Protein AF-A0A0H5CN82-F1 (afdb_monomer)

Foldseek 3Di:
DDDPDDDPPVCPPPDDDDDDDPDDDPDDFDKDFPLQWDADPVRWIWGWWQDPVRDTDIWTWDWDDDDPRMIGTDTPVPPDDPPTDTDRDD

Secondary structure (DSSP, 8-state):
---SSPPPGGGTTS-----------SS---EEEGGG-EE-TTS-EEEEEE-TT--EEEEEEEEEEEETTEEEEEETTS---TT-EE----

Solvent-accessible surface area (backbone atoms only — not comparable to full-atom values): 6039 Å² total; per-residue (Å²): 140,77,82,92,65,82,78,65,75,86,55,62,99,56,96,75,88,85,84,80,84,89,75,80,73,98,58,94,74,53,68,44,53,50,70,30,56,44,73,46,97,88,70,48,38,30,35,39,38,42,47,99,86,70,48,76,42,81,42,52,34,47,78,62,64,71,57,98,66,28,28,28,49,43,56,75,79,73,82,73,61,94,88,66,44,65,50,65,78,133

Structure (mmCIF, N/CA/C/O backbone):
data_AF-A0A0H5CN82-F1
#
_entry.id   AF-A0A0H5CN82-F1
#
loop_
_a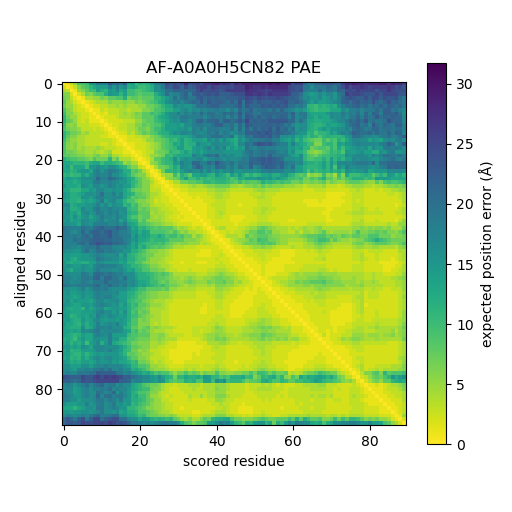tom_site.group_PDB
_atom_site.id
_atom_site.type_symbol
_atom_site.label_atom_id
_atom_site.label_alt_id
_atom_site.label_comp_id
_atom_site.label_asym_id
_atom_site.label_entity_id
_atom_site.label_seq_id
_atom_site.pdbx_PDB_ins_code
_atom_site.Cartn_x
_atom_site.Cartn_y
_atom_site.Cartn_z
_atom_site.occupancy
_atom_site.B_iso_or_equiv
_atom_site.auth_seq_id
_atom_site.auth_comp_id
_atom_site.auth_asym_id
_atom_site.auth_atom_id
_atom_site.pdbx_PDB_model_num
ATOM 1 N N . MET A 1 1 ? -11.603 14.830 16.026 1.00 50.41 1 MET A N 1
ATOM 2 C CA . MET A 1 1 ? -12.07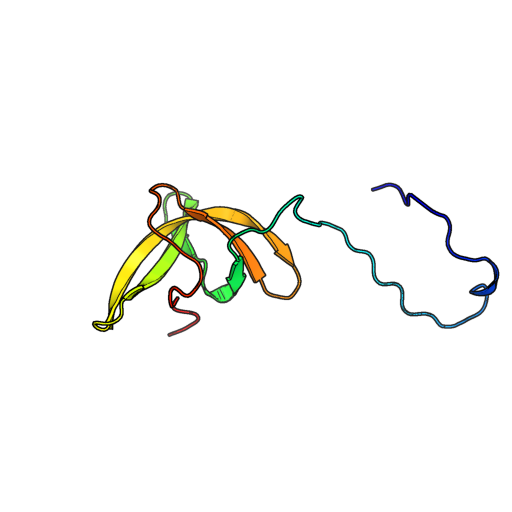5 13.447 16.234 1.00 50.41 1 MET A CA 1
ATOM 3 C C . MET A 1 1 ? -13.156 13.481 17.306 1.00 50.41 1 MET A C 1
ATOM 5 O O . MET A 1 1 ? -12.866 13.932 18.407 1.00 50.41 1 MET A O 1
ATOM 9 N N . ARG A 1 2 ? -14.405 13.142 16.975 1.00 52.91 2 ARG A N 1
ATOM 10 C CA . ARG A 1 2 ? -15.516 13.066 17.940 1.00 52.91 2 ARG A CA 1
ATOM 11 C C . ARG A 1 2 ? -15.901 11.600 18.090 1.00 52.91 2 ARG A C 1
ATOM 13 O O . ARG A 1 2 ? -16.021 10.918 17.084 1.00 52.91 2 ARG A O 1
ATOM 20 N N . ALA A 1 3 ? -16.049 11.125 19.325 1.00 60.47 3 ALA A N 1
ATOM 21 C CA . ALA A 1 3 ? -16.587 9.795 19.574 1.00 60.47 3 ALA A CA 1
ATOM 22 C C . ALA A 1 3 ? -18.085 9.813 19.259 1.00 60.47 3 ALA A C 1
ATOM 24 O O . ALA A 1 3 ? -18.828 10.624 19.809 1.00 60.47 3 ALA A O 1
ATOM 25 N N . GLU A 1 4 ? -18.500 8.945 18.347 1.00 68.62 4 GLU A N 1
ATOM 26 C CA . GLU A 1 4 ? -19.864 8.921 17.806 1.00 68.62 4 GLU A CA 1
ATOM 27 C C . GLU A 1 4 ? -20.830 8.257 18.799 1.00 68.62 4 GLU A C 1
ATOM 29 O O . GLU A 1 4 ? -22.043 8.439 18.744 1.00 68.62 4 GLU A O 1
ATOM 34 N N . THR A 1 5 ? -20.286 7.480 19.740 1.00 79.00 5 THR A N 1
ATOM 35 C CA . THR A 1 5 ? -21.039 6.768 20.771 1.00 79.00 5 THR A CA 1
ATOM 36 C C . THR A 1 5 ? -20.240 6.739 22.079 1.00 79.00 5 THR A C 1
ATOM 38 O O . THR A 1 5 ? -19.040 6.448 22.046 1.00 79.00 5 THR A O 1
ATOM 41 N N . PRO A 1 6 ? -20.863 7.041 23.235 1.00 81.81 6 PRO A N 1
ATOM 42 C CA . PRO A 1 6 ? -20.226 6.892 24.541 1.00 81.81 6 PRO A CA 1
ATOM 43 C C . PRO A 1 6 ? -19.857 5.432 24.824 1.00 81.81 6 PRO A C 1
ATOM 45 O O . PRO A 1 6 ? -20.571 4.516 24.421 1.00 81.81 6 PRO A O 1
ATOM 48 N N . LEU A 1 7 ? -18.766 5.211 25.561 1.00 83.00 7 LEU A N 1
ATOM 49 C CA . LEU A 1 7 ? -18.432 3.881 26.075 1.00 83.00 7 LEU A CA 1
ATOM 50 C C . LEU A 1 7 ? -19.497 3.419 27.081 1.00 83.00 7 LEU A C 1
ATOM 52 O O . LEU A 1 7 ? -20.031 4.231 27.838 1.00 83.00 7 LEU A O 1
ATOM 56 N N . ASP A 1 8 ? -19.784 2.115 27.099 1.00 89.06 8 ASP A N 1
ATOM 57 C CA . ASP A 1 8 ? -20.746 1.534 28.039 1.00 89.06 8 ASP A CA 1
ATOM 58 C C . ASP A 1 8 ? -20.289 1.796 29.484 1.00 89.06 8 ASP A C 1
ATOM 60 O O . ASP A 1 8 ? -19.164 1.463 29.870 1.00 89.06 8 ASP A O 1
ATOM 64 N N . ALA A 1 9 ? -21.179 2.372 30.295 1.00 88.88 9 ALA A N 1
ATOM 65 C CA . ALA A 1 9 ? -20.930 2.678 31.699 1.00 88.88 9 ALA A CA 1
ATOM 66 C C . ALA A 1 9 ? -20.546 1.435 32.523 1.00 88.88 9 ALA A C 1
ATOM 68 O O . ALA A 1 9 ? -19.866 1.563 33.540 1.00 88.88 9 ALA A O 1
ATOM 69 N N . LYS A 1 10 ? -20.914 0.226 32.077 1.00 90.44 10 LYS A N 1
ATOM 70 C CA . LYS A 1 10 ? -20.504 -1.041 32.705 1.00 90.44 10 LYS A CA 1
ATOM 71 C C . LYS A 1 10 ? -18.994 -1.277 32.670 1.00 90.44 10 LYS A C 1
ATOM 73 O O . LYS A 1 10 ? -18.497 -2.045 33.486 1.00 90.44 10 LYS A O 1
ATOM 78 N N . LEU A 1 11 ? -18.266 -0.634 31.755 1.00 88.25 11 LEU A N 1
ATOM 79 C CA . LEU A 1 11 ? -16.805 -0.719 31.659 1.00 88.25 11 LEU A CA 1
ATOM 80 C C . LEU A 1 11 ? -16.090 0.187 32.678 1.00 88.25 11 LEU A C 1
ATOM 82 O O . LEU A 1 11 ? -14.866 0.129 32.792 1.00 88.25 11 LEU A O 1
ATOM 86 N N . ALA A 1 12 ? -16.825 1.019 33.427 1.00 88.19 12 ALA A N 1
ATOM 87 C CA . ALA A 1 12 ? -16.247 1.845 34.479 1.00 88.19 12 ALA A CA 1
ATOM 88 C C . ALA A 1 12 ? -15.559 0.977 35.547 1.00 88.19 12 ALA A C 1
ATOM 90 O O . ALA A 1 12 ? -16.082 -0.058 35.956 1.00 88.19 12 ALA A O 1
ATOM 91 N N . ASN A 1 13 ? -14.391 1.424 36.016 1.00 89.38 13 ASN A N 1
ATOM 92 C CA . ASN A 1 13 ? -13.548 0.721 36.996 1.00 89.38 13 ASN A CA 1
ATOM 93 C C . ASN A 1 13 ? -13.036 -0.662 36.545 1.00 89.38 13 ASN A C 1
ATOM 95 O O . ASN A 1 13 ? -12.588 -1.448 37.378 1.00 89.38 13 ASN A O 1
ATOM 99 N N . GLN A 1 14 ? -13.065 -0.958 35.242 1.00 92.56 14 GLN A N 1
ATOM 100 C CA . GLN A 1 14 ? -12.442 -2.151 34.670 1.00 92.56 14 GLN A CA 1
ATOM 101 C C . GLN A 1 14 ? -11.160 -1.793 33.913 1.00 92.56 14 GLN A C 1
ATOM 103 O O . GLN A 1 14 ? -11.079 -0.761 33.246 1.00 92.56 14 GLN A O 1
ATOM 108 N N . ASN A 1 15 ? -10.170 -2.687 33.952 1.00 87.88 15 ASN A N 1
ATOM 109 C CA . ASN A 1 15 ? -9.033 -2.615 33.038 1.00 87.88 15 ASN A CA 1
ATOM 110 C C . ASN A 1 15 ? -9.472 -3.113 31.660 1.00 87.88 15 ASN A C 1
ATOM 112 O O . ASN A 1 15 ? -9.662 -4.311 31.456 1.00 87.88 15 ASN A O 1
ATOM 116 N N . VAL A 1 16 ? -9.625 -2.189 30.714 1.00 89.06 16 VAL A N 1
ATOM 117 C CA . VAL A 1 16 ? -10.073 -2.481 29.349 1.00 89.06 16 VAL A CA 1
ATOM 118 C C . VAL A 1 16 ? -9.042 -2.033 28.321 1.00 89.06 16 VAL A C 1
ATOM 120 O O . VAL A 1 16 ? -8.332 -1.046 28.509 1.00 89.06 16 VAL A O 1
ATOM 123 N N . ARG A 1 17 ? -8.984 -2.745 27.193 1.00 87.06 17 ARG A N 1
ATOM 124 C CA . ARG A 1 17 ? -8.247 -2.318 26.001 1.00 87.06 17 ARG A CA 1
ATOM 125 C C . ARG A 1 17 ? -9.232 -1.716 25.008 1.00 87.06 17 ARG A C 1
ATOM 127 O O . ARG A 1 17 ? -10.081 -2.429 24.483 1.00 87.06 17 ARG A O 1
ATOM 134 N N . VAL A 1 18 ? -9.096 -0.424 24.724 1.00 82.50 18 VAL A N 1
ATOM 135 C CA . VAL A 1 18 ? -9.903 0.261 23.706 1.00 82.50 18 VAL A CA 1
ATOM 136 C C . VAL A 1 18 ? -9.130 0.289 22.392 1.00 82.50 18 VAL A C 1
ATOM 138 O O . VAL A 1 18 ? -7.957 0.660 22.363 1.00 82.50 18 VAL A O 1
ATOM 141 N N . VAL A 1 19 ? -9.784 -0.107 21.301 1.00 79.56 19 VAL A N 1
ATOM 142 C CA . VAL A 1 19 ? -9.253 0.036 19.941 1.00 79.56 19 VAL A CA 1
ATOM 143 C C . VAL A 1 19 ? -10.063 1.113 19.242 1.00 79.56 19 VAL A C 1
ATOM 145 O O . VAL A 1 19 ? -11.272 0.978 19.088 1.00 79.56 19 VAL A O 1
ATOM 148 N N . VAL A 1 20 ? -9.393 2.185 18.834 1.00 74.25 20 VAL A N 1
ATOM 149 C CA . VAL A 1 20 ? -10.020 3.288 18.108 1.00 74.25 20 VAL A CA 1
ATOM 150 C C . VAL A 1 20 ? -9.605 3.193 16.645 1.00 74.25 20 VAL A C 1
ATOM 152 O O . VAL A 1 20 ? -8.417 3.265 16.332 1.00 74.25 20 VAL A O 1
ATOM 155 N N . VAL A 1 21 ? -10.577 3.027 15.750 1.00 67.62 21 VAL A N 1
ATOM 156 C CA . VAL A 1 21 ? -10.336 3.037 14.302 1.00 67.62 21 VAL A CA 1
ATOM 157 C C . VAL A 1 21 ? -10.338 4.493 13.843 1.00 67.62 21 VAL A C 1
ATOM 159 O O . VAL A 1 21 ? -11.383 5.132 13.787 1.00 67.62 21 VAL A O 1
ATOM 162 N N . ALA A 1 22 ? -9.151 5.044 13.587 1.00 61.97 22 ALA A N 1
ATOM 163 C CA . ALA A 1 22 ? -8.987 6.452 13.219 1.00 61.97 22 ALA A CA 1
ATOM 164 C C . ALA A 1 22 ? -9.262 6.733 11.732 1.00 61.97 22 ALA A C 1
ATOM 166 O O . ALA A 1 22 ? -9.505 7.880 11.364 1.00 61.97 22 ALA A O 1
ATOM 167 N N . ALA A 1 23 ? -9.223 5.700 10.891 1.00 62.12 23 ALA A N 1
ATOM 168 C CA . ALA A 1 23 ? -9.489 5.802 9.468 1.00 62.12 23 ALA A CA 1
ATOM 169 C C . ALA A 1 23 ? -10.003 4.460 8.935 1.00 62.12 23 ALA A C 1
ATOM 171 O O . ALA A 1 23 ? -9.471 3.402 9.270 1.00 62.12 23 ALA A O 1
ATOM 172 N N . ALA A 1 24 ? -11.038 4.526 8.107 1.00 67.31 24 ALA A N 1
ATOM 173 C CA . ALA A 1 24 ? -11.538 3.422 7.304 1.00 67.31 24 ALA A CA 1
ATOM 174 C C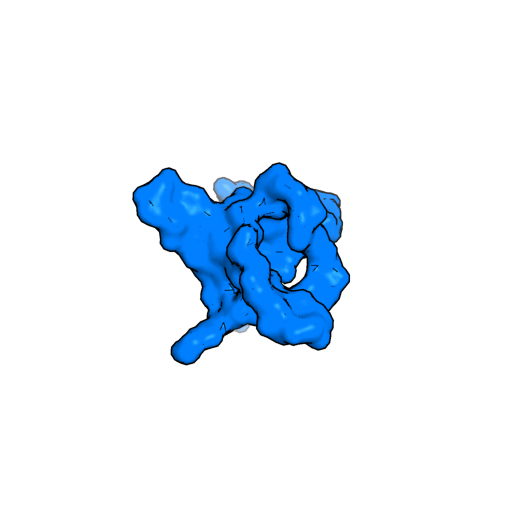 . ALA A 1 24 ? -11.710 3.940 5.876 1.00 67.31 24 ALA A C 1
ATOM 176 O O . ALA A 1 24 ? -12.053 5.107 5.675 1.00 67.31 24 ALA A O 1
ATOM 177 N N . THR A 1 25 ? -11.459 3.093 4.886 1.00 71.62 25 THR A N 1
ATOM 178 C CA . THR A 1 25 ? -11.715 3.443 3.490 1.00 71.62 25 THR A CA 1
ATOM 179 C C . THR A 1 25 ? -13.200 3.235 3.201 1.00 71.62 25 THR A C 1
ATOM 181 O O . THR A 1 25 ? -13.818 2.295 3.698 1.00 71.62 25 THR A O 1
ATOM 184 N N . ALA A 1 26 ? -13.803 4.112 2.398 1.00 74.56 26 ALA A N 1
ATOM 185 C CA . ALA A 1 26 ? -15.221 3.993 2.043 1.00 74.56 26 ALA A CA 1
ATOM 186 C C . ALA A 1 26 ? -15.512 2.774 1.142 1.00 74.56 26 ALA A C 1
ATOM 188 O O . ALA A 1 26 ? -16.660 2.374 0.965 1.00 74.56 26 ALA A O 1
ATOM 189 N N . SER A 1 27 ? -14.480 2.205 0.519 1.00 81.25 27 SER A N 1
ATOM 190 C CA . SER A 1 27 ? -14.564 1.081 -0.414 1.00 81.25 27 SER A CA 1
ATOM 191 C C . SER A 1 27 ? -13.277 0.256 -0.367 1.00 81.25 27 SER A C 1
ATOM 193 O O . SER A 1 27 ? -12.320 0.626 0.319 1.00 81.25 27 SER A O 1
ATOM 195 N N . ALA A 1 28 ? -13.256 -0.872 -1.079 1.00 84.69 28 ALA A N 1
ATOM 196 C CA . ALA A 1 28 ? -12.036 -1.650 -1.264 1.00 84.69 28 ALA A CA 1
ATOM 197 C C . ALA A 1 28 ? -10.986 -0.814 -2.014 1.00 84.69 28 ALA A C 1
ATOM 199 O O . ALA A 1 28 ? -11.299 -0.205 -3.037 1.00 84.69 28 ALA A O 1
ATOM 200 N N . VAL A 1 29 ? -9.754 -0.799 -1.506 1.00 90.44 29 VAL A N 1
ATOM 201 C CA . VAL A 1 29 ? -8.630 -0.056 -2.089 1.00 90.44 29 VAL A CA 1
ATOM 202 C C . VAL A 1 29 ? -7.415 -0.960 -2.248 1.00 90.44 29 VAL A C 1
ATOM 204 O O . VAL A 1 29 ? -7.306 -1.994 -1.584 1.00 90.44 29 VAL A O 1
ATOM 207 N N . LEU A 1 30 ? -6.492 -0.566 -3.124 1.00 92.62 30 LEU A N 1
ATOM 208 C CA . LEU A 1 30 ? -5.214 -1.249 -3.265 1.00 92.62 30 LEU A CA 1
ATOM 209 C C . LEU A 1 30 ? -4.304 -0.854 -2.099 1.00 92.62 30 LEU A C 1
ATOM 211 O O . LEU A 1 30 ? -4.108 0.330 -1.826 1.00 92.62 30 LEU A O 1
ATOM 215 N N . VAL A 1 31 ? -3.746 -1.851 -1.418 1.00 94.12 31 VAL A N 1
ATOM 216 C CA . VAL A 1 31 ? -2.827 -1.651 -0.296 1.00 94.12 31 VAL A CA 1
ATOM 217 C C . VAL A 1 31 ? -1.539 -2.424 -0.515 1.00 94.12 31 VAL A C 1
ATOM 219 O O . VAL A 1 31 ? -1.543 -3.518 -1.076 1.00 94.12 31 VAL A O 1
ATOM 222 N N . VAL A 1 32 ? -0.438 -1.866 -0.023 1.00 94.62 32 VAL A N 1
ATOM 223 C CA . VAL A 1 32 ? 0.876 -2.520 0.012 1.00 94.62 32 VAL A CA 1
ATOM 224 C C . VAL A 1 32 ? 1.492 -2.378 1.406 1.00 94.62 32 VAL A C 1
ATOM 226 O O . VAL A 1 32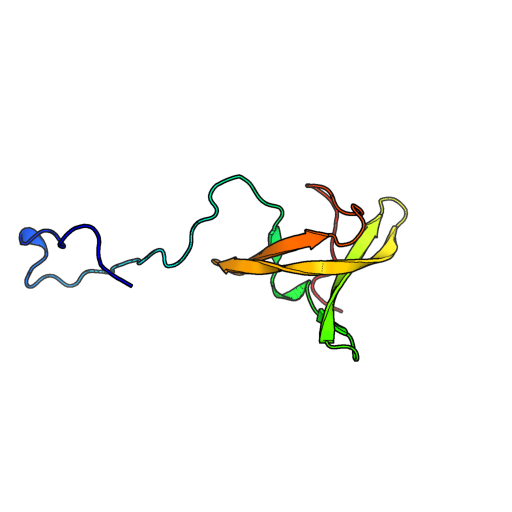 ? 1.083 -1.488 2.159 1.00 94.62 32 VAL A O 1
ATOM 229 N N . PRO A 1 33 ? 2.459 -3.227 1.800 1.00 95.50 33 PRO A N 1
ATOM 230 C CA . PRO A 1 33 ? 3.220 -3.007 3.026 1.00 95.50 33 PRO A CA 1
ATOM 231 C C . PRO A 1 33 ? 3.890 -1.633 3.003 1.00 95.50 33 PRO A C 1
ATOM 233 O O . PRO A 1 33 ? 4.445 -1.236 1.980 1.00 95.50 33 PRO A O 1
ATOM 236 N N . VAL A 1 34 ? 3.897 -0.920 4.132 1.00 93.50 34 VAL A N 1
ATOM 237 C CA . VAL A 1 34 ? 4.498 0.427 4.206 1.00 93.50 34 VAL A CA 1
ATOM 238 C C . VAL A 1 34 ? 5.973 0.437 3.777 1.00 93.50 34 VAL A C 1
ATOM 240 O O . VAL A 1 34 ? 6.431 1.394 3.165 1.00 93.50 34 VAL A O 1
ATOM 243 N N . ALA A 1 35 ? 6.693 -0.663 4.016 1.00 93.69 35 ALA A N 1
ATOM 244 C CA . ALA A 1 35 ? 8.088 -0.841 3.614 1.00 93.69 35 ALA A CA 1
ATOM 245 C C . ALA A 1 35 ? 8.299 -0.946 2.088 1.00 93.69 35 ALA A C 1
ATOM 247 O O . ALA A 1 35 ? 9.428 -0.801 1.628 1.00 93.69 35 ALA A O 1
ATOM 248 N N . ALA A 1 36 ? 7.243 -1.192 1.304 1.00 93.75 36 ALA A N 1
ATOM 249 C CA . ALA A 1 36 ? 7.315 -1.242 -0.158 1.00 93.75 36 ALA A CA 1
ATOM 250 C C . ALA A 1 36 ? 7.375 0.150 -0.804 1.00 93.75 36 ALA A C 1
ATOM 252 O O . ALA A 1 36 ? 7.756 0.283 -1.968 1.00 93.75 36 ALA A O 1
ATOM 253 N N . VAL A 1 37 ? 6.941 1.184 -0.076 1.00 93.00 37 VAL A N 1
ATOM 254 C CA . VAL A 1 37 ? 6.834 2.547 -0.594 1.00 93.00 37 VAL A CA 1
ATOM 255 C C . VAL A 1 37 ? 8.076 3.337 -0.211 1.00 93.00 37 VAL A C 1
ATOM 257 O O . VAL A 1 37 ? 8.496 3.369 0.942 1.00 93.00 37 VAL A O 1
ATOM 260 N N . SER A 1 38 ? 8.652 4.012 -1.198 1.00 91.88 38 SER A N 1
ATOM 261 C CA . SER A 1 38 ? 9.807 4.891 -1.038 1.00 91.88 38 SER A CA 1
ATOM 262 C C . SER A 1 38 ? 9.522 6.258 -1.645 1.00 91.88 38 SER A C 1
ATOM 264 O O . SER A 1 38 ? 8.718 6.379 -2.569 1.00 91.88 38 SER A O 1
ATOM 266 N N . SER A 1 39 ? 10.200 7.289 -1.150 1.00 89.88 39 SER A N 1
ATOM 267 C CA . SER A 1 39 ? 10.136 8.627 -1.739 1.00 89.88 39 SER A CA 1
ATOM 268 C C . SER A 1 39 ? 11.259 8.820 -2.753 1.00 89.88 39 SER A C 1
ATOM 270 O O . SER A 1 39 ? 12.406 8.434 -2.518 1.00 89.88 39 SER A O 1
ATOM 272 N N . ARG A 1 40 ? 10.940 9.447 -3.881 1.00 84.81 40 ARG A N 1
ATOM 273 C CA . ARG A 1 40 ? 11.908 9.915 -4.873 1.00 84.81 40 ARG A CA 1
ATOM 274 C C . ARG A 1 40 ? 12.427 11.308 -4.493 1.00 84.81 40 ARG A C 1
ATOM 276 O O . ARG A 1 40 ? 11.853 11.998 -3.655 1.00 84.81 40 ARG A O 1
ATOM 283 N N . ALA A 1 41 ? 13.534 11.724 -5.109 1.00 84.81 41 ALA A N 1
ATOM 284 C CA . ALA A 1 41 ? 14.167 13.025 -4.866 1.00 84.81 41 ALA A CA 1
ATOM 285 C C . ALA A 1 41 ? 13.264 14.238 -5.176 1.00 84.81 41 ALA A C 1
ATOM 287 O O . ALA A 1 41 ? 13.515 15.327 -4.675 1.00 84.81 41 ALA A O 1
ATOM 288 N N . ASP A 1 42 ? 12.219 14.050 -5.983 1.00 82.81 42 ASP A N 1
ATOM 289 C CA . ASP A 1 42 ? 11.196 15.052 -6.308 1.00 82.81 42 ASP A CA 1
ATOM 290 C C . ASP A 1 42 ? 10.018 15.065 -5.311 1.00 82.81 42 ASP A C 1
ATOM 292 O O . ASP A 1 42 ? 9.068 15.825 -5.486 1.00 82.81 42 ASP A O 1
ATOM 296 N N . GLY A 1 43 ? 10.070 14.237 -4.263 1.00 85.00 43 GLY A N 1
ATOM 297 C CA . GLY A 1 43 ? 9.017 14.105 -3.258 1.00 85.00 43 GLY A CA 1
ATOM 298 C C . GLY A 1 43 ? 7.871 13.174 -3.657 1.00 85.00 43 GLY A C 1
ATOM 299 O O . GLY A 1 43 ? 6.984 12.944 -2.835 1.00 85.00 43 GLY A O 1
ATOM 300 N N . GLN A 1 44 ? 7.878 12.602 -4.866 1.00 89.31 44 GLN A N 1
ATOM 301 C CA . GLN A 1 44 ? 6.853 11.644 -5.281 1.00 89.31 44 GLN A CA 1
ATOM 302 C C . GLN A 1 44 ? 7.080 10.276 -4.632 1.00 89.31 44 GLN A C 1
ATOM 304 O O . GLN A 1 44 ? 8.212 9.794 -4.533 1.00 89.31 44 GLN A O 1
ATOM 309 N N . ALA A 1 45 ? 5.995 9.628 -4.204 1.00 93.12 45 ALA A N 1
ATOM 310 C CA . ALA A 1 45 ? 6.052 8.265 -3.698 1.00 93.12 45 ALA A CA 1
ATOM 311 C C . ALA A 1 45 ? 6.073 7.257 -4.854 1.00 93.12 45 ALA A C 1
ATOM 313 O O . ALA A 1 45 ? 5.415 7.426 -5.882 1.00 93.12 45 ALA A O 1
ATOM 314 N N . GLN A 1 46 ? 6.839 6.188 -4.680 1.00 94.19 46 GLN A N 1
ATOM 315 C CA . GLN A 1 46 ? 7.012 5.142 -5.677 1.00 94.19 46 GLN A CA 1
ATOM 316 C C . GLN A 1 46 ? 7.246 3.784 -5.016 1.00 94.19 46 GLN A C 1
ATOM 318 O O . GLN A 1 46 ? 7.755 3.697 -3.895 1.00 94.19 46 GLN A O 1
ATOM 323 N N . LEU A 1 47 ? 6.943 2.721 -5.750 1.00 94.06 47 LEU A N 1
ATOM 324 C CA . LEU A 1 47 ? 7.271 1.344 -5.386 1.00 94.06 47 LEU A CA 1
ATOM 325 C C . LEU A 1 47 ? 7.868 0.601 -6.581 1.00 94.06 47 LEU A C 1
ATOM 327 O O . LEU A 1 47 ? 7.823 1.091 -7.712 1.00 94.06 47 LEU A O 1
ATOM 331 N N . THR A 1 48 ? 8.419 -0.584 -6.333 1.00 94.62 48 THR A N 1
ATOM 332 C CA . THR A 1 48 ? 8.879 -1.486 -7.393 1.00 94.62 48 THR A CA 1
ATOM 333 C C . THR A 1 48 ? 7.942 -2.684 -7.485 1.00 94.62 48 THR A C 1
ATOM 335 O O . THR A 1 48 ? 7.847 -3.457 -6.530 1.00 94.62 48 THR A O 1
ATOM 338 N N . ARG A 1 49 ? 7.274 -2.830 -8.634 1.00 94.19 49 ARG A N 1
ATOM 339 C CA . ARG A 1 49 ? 6.513 -4.018 -9.028 1.00 94.19 49 ARG A CA 1
ATOM 340 C C . ARG A 1 49 ? 7.461 -5.052 -9.624 1.00 94.19 49 ARG A C 1
ATOM 342 O O . ARG A 1 49 ? 8.390 -4.684 -10.340 1.00 94.19 49 ARG A O 1
ATO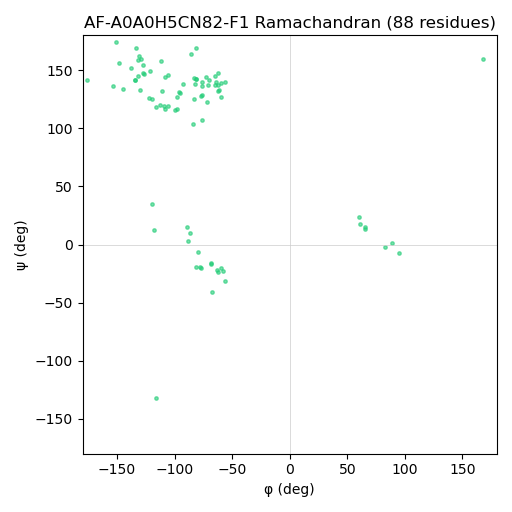M 349 N N . VAL A 1 50 ? 7.206 -6.323 -9.354 1.00 93.50 50 VAL A N 1
ATOM 350 C CA . VAL A 1 50 ? 7.903 -7.455 -9.963 1.00 93.50 50 VAL A CA 1
ATOM 351 C C . VAL A 1 50 ? 6.916 -8.208 -10.843 1.00 93.50 50 VAL A C 1
ATOM 353 O O . VAL A 1 50 ? 5.890 -8.692 -10.359 1.00 93.50 50 VAL A O 1
ATOM 356 N N . ASP A 1 51 ? 7.223 -8.298 -12.132 1.00 90.00 51 ASP A N 1
ATOM 357 C CA . ASP A 1 51 ? 6.429 -9.073 -13.080 1.00 90.00 51 ASP A CA 1
ATOM 358 C C . ASP A 1 51 ? 6.781 -10.566 -13.007 1.00 90.00 51 ASP A C 1
ATOM 360 O O . ASP A 1 51 ? 7.755 -10.991 -12.380 1.00 90.00 51 ASP A O 1
ATOM 364 N N . ARG A 1 52 ? 5.968 -11.406 -13.656 1.00 87.75 52 ARG A N 1
ATOM 365 C CA . ARG A 1 52 ? 6.147 -12.871 -13.638 1.00 87.75 52 ARG A CA 1
ATOM 366 C C . ARG A 1 52 ? 7.470 -13.333 -14.250 1.00 87.75 52 ARG A C 1
ATOM 368 O O . ARG A 1 52 ? 7.928 -14.426 -13.944 1.00 87.75 52 ARG A O 1
ATOM 375 N N . ASP A 1 53 ? 8.057 -12.521 -15.120 1.00 91.25 53 ASP A N 1
ATOM 376 C CA . ASP A 1 53 ? 9.368 -12.740 -15.733 1.00 91.25 53 ASP A CA 1
ATOM 377 C C . ASP A 1 53 ? 10.529 -12.211 -14.871 1.00 91.25 53 ASP A C 1
ATOM 379 O O . ASP A 1 53 ? 11.668 -12.181 -15.331 1.00 91.25 53 ASP A O 1
ATOM 383 N N . HIS A 1 54 ? 10.249 -11.820 -13.622 1.00 90.06 54 HIS A N 1
ATOM 384 C CA . HIS A 1 54 ? 11.186 -11.220 -12.672 1.00 90.06 54 HIS A CA 1
ATOM 385 C C . HIS A 1 54 ? 11.710 -9.839 -13.091 1.00 90.06 54 HIS A C 1
ATOM 387 O O . HIS A 1 54 ? 12.656 -9.334 -12.482 1.00 90.06 54 HIS A O 1
ATOM 393 N N . SER A 1 55 ? 11.104 -9.196 -14.093 1.00 92.19 55 SER A N 1
ATOM 394 C CA . SER A 1 55 ? 11.429 -7.810 -14.413 1.00 92.19 55 SER A CA 1
ATOM 395 C C . SER A 1 55 ? 10.892 -6.862 -13.334 1.00 92.19 55 SER A C 1
ATOM 397 O O . SER A 1 55 ? 9.783 -7.022 -12.819 1.00 92.19 55 SER A O 1
ATOM 399 N N . GLU A 1 56 ? 11.716 -5.883 -12.959 1.00 93.44 56 GLU A N 1
ATOM 400 C CA . GLU A 1 56 ? 11.373 -4.863 -11.968 1.00 93.44 56 GLU A CA 1
ATOM 401 C C . GLU A 1 56 ? 10.915 -3.580 -12.663 1.00 93.44 56 GLU A C 1
ATOM 403 O O . GLU A 1 56 ? 11.646 -3.000 -13.469 1.00 93.44 56 GLU A O 1
ATOM 408 N N . HIS A 1 57 ? 9.737 -3.087 -12.284 1.00 92.06 57 HIS A N 1
ATOM 409 C CA . HIS A 1 57 ? 9.167 -1.848 -12.808 1.00 92.06 57 HIS A CA 1
ATOM 410 C C . HIS A 1 57 ? 8.900 -0.875 -11.680 1.00 92.06 57 HIS A C 1
ATOM 412 O O . HIS A 1 57 ? 8.206 -1.182 -10.711 1.00 92.06 57 HIS A O 1
ATOM 418 N N . ARG A 1 58 ? 9.435 0.335 -11.809 1.00 92.56 58 ARG A N 1
ATOM 419 C CA . ARG A 1 58 ? 9.174 1.398 -10.846 1.00 92.56 58 ARG A CA 1
ATOM 420 C C . ARG A 1 58 ? 7.858 2.081 -11.190 1.00 92.56 58 ARG A C 1
ATOM 422 O O . ARG A 1 58 ? 7.690 2.566 -12.303 1.00 92.56 58 ARG A O 1
ATOM 429 N N . VAL A 1 59 ? 6.954 2.140 -10.220 1.00 93.56 59 VAL A N 1
ATOM 430 C CA . VAL A 1 59 ? 5.616 2.709 -10.384 1.00 93.56 59 VAL A CA 1
ATOM 431 C C . VAL A 1 59 ? 5.444 3.883 -9.432 1.00 93.56 59 VAL A C 1
ATOM 433 O O . VAL A 1 59 ? 5.636 3.736 -8.224 1.00 93.56 59 VAL A O 1
ATOM 436 N N . ALA A 1 60 ? 5.079 5.043 -9.978 1.00 94.38 60 ALA A N 1
ATOM 437 C CA . ALA A 1 60 ? 4.699 6.212 -9.195 1.00 94.38 60 ALA A CA 1
ATOM 438 C C . ALA A 1 60 ? 3.287 6.032 -8.625 1.00 94.38 60 ALA A C 1
ATOM 440 O O . ALA A 1 60 ? 2.366 5.584 -9.318 1.00 94.38 60 ALA A O 1
ATOM 441 N N . VAL A 1 61 ? 3.118 6.386 -7.354 1.00 94.81 61 VAL A N 1
ATOM 442 C CA . VAL A 1 61 ? 1.866 6.200 -6.619 1.00 94.81 61 VAL A CA 1
ATOM 443 C C . VAL A 1 61 ? 1.552 7.426 -5.770 1.00 94.81 61 VAL A C 1
ATOM 445 O O . VAL A 1 61 ? 2.441 8.130 -5.300 1.00 94.81 61 VAL A O 1
ATOM 448 N N . THR A 1 62 ? 0.267 7.655 -5.534 1.00 94.44 62 THR A N 1
ATOM 449 C CA . THR A 1 62 ? -0.224 8.581 -4.514 1.00 94.44 62 THR A CA 1
ATOM 450 C C . THR A 1 62 ? -0.594 7.775 -3.268 1.00 94.44 62 THR A C 1
ATOM 452 O O . THR A 1 62 ? -1.488 6.928 -3.356 1.00 94.44 62 THR A O 1
ATOM 455 N N . PRO A 1 63 ? 0.083 7.984 -2.125 1.00 92.62 63 PRO A N 1
ATOM 456 C CA . PRO A 1 63 ? -0.256 7.311 -0.878 1.00 92.62 63 PRO A CA 1
ATOM 457 C C . PRO A 1 63 ? -1.550 7.864 -0.271 1.00 92.62 63 PRO A C 1
ATOM 459 O O . PRO A 1 63 ? -1.798 9.068 -0.326 1.00 92.62 63 PRO A O 1
ATOM 462 N N . GLY A 1 64 ? -2.342 6.987 0.338 1.00 91.62 64 GLY A N 1
ATOM 463 C CA . GLY A 1 64 ? -3.573 7.317 1.052 1.00 91.62 64 GLY A CA 1
ATOM 464 C C . GLY A 1 64 ? -3.480 7.001 2.545 1.00 91.62 64 GLY A C 1
ATOM 465 O O . GLY A 1 64 ? -2.518 7.362 3.228 1.00 91.62 64 GLY A O 1
ATOM 466 N N . ILE A 1 65 ? -4.503 6.325 3.067 1.00 89.56 65 ILE A N 1
ATOM 467 C CA . ILE A 1 65 ? -4.602 5.952 4.481 1.00 89.56 65 ILE A CA 1
ATOM 468 C C . ILE A 1 65 ? -3.571 4.867 4.843 1.00 89.56 65 ILE A C 1
ATOM 470 O O . ILE A 1 65 ? -3.332 3.927 4.089 1.00 89.56 65 ILE A O 1
ATOM 474 N N . THR A 1 66 ? -2.988 4.965 6.042 1.00 88.69 66 THR A N 1
ATOM 475 C CA . THR A 1 66 ? -2.116 3.931 6.628 1.00 88.69 66 THR A CA 1
ATOM 476 C C . THR A 1 66 ? -2.803 3.216 7.788 1.00 88.69 66 THR A C 1
ATOM 478 O O . THR A 1 66 ? -3.536 3.826 8.567 1.00 88.69 66 THR A O 1
ATOM 481 N N . GLY A 1 67 ? -2.550 1.916 7.935 1.00 87.00 67 GLY A N 1
ATOM 482 C CA . GLY A 1 67 ? -3.107 1.120 9.027 1.00 87.00 67 GLY A CA 1
ATOM 483 C C . GLY A 1 67 ? -2.593 -0.316 9.035 1.00 87.00 67 GLY A C 1
ATOM 484 O O . GLY A 1 67 ? -2.399 -0.924 7.988 1.00 87.00 67 GLY A O 1
ATOM 485 N N . GLY A 1 68 ? -2.340 -0.869 10.225 1.00 86.06 68 GLY A N 1
ATOM 486 C CA . GLY A 1 68 ? -1.966 -2.284 10.379 1.00 86.06 68 GLY A CA 1
ATOM 487 C C . GLY A 1 68 ? -0.675 -2.707 9.659 1.00 86.06 68 GLY A C 1
ATOM 488 O O . GLY A 1 68 ? -0.529 -3.882 9.345 1.00 86.06 68 GLY A O 1
ATOM 489 N N . GLY A 1 69 ? 0.237 -1.770 9.373 1.00 90.75 69 GLY A N 1
ATOM 490 C CA . GLY A 1 69 ? 1.467 -2.022 8.606 1.00 90.75 69 GLY A CA 1
ATOM 491 C C . GLY A 1 69 ? 1.322 -1.870 7.086 1.00 90.75 69 GLY A C 1
ATOM 492 O O . GLY A 1 69 ? 2.301 -2.040 6.360 1.00 90.75 69 GLY A O 1
ATOM 493 N N . TYR A 1 70 ? 0.132 -1.504 6.613 1.00 92.94 70 TYR A N 1
ATOM 494 C CA . TYR A 1 70 ? -0.174 -1.280 5.206 1.00 92.94 70 TYR A CA 1
ATOM 495 C C . TYR A 1 70 ? -0.442 0.196 4.920 1.00 92.94 70 TYR A C 1
ATOM 497 O O . TYR A 1 70 ? -0.799 0.970 5.814 1.00 92.94 70 TYR A O 1
ATOM 505 N N . ILE A 1 71 ? -0.276 0.567 3.656 1.00 93.38 71 ILE A N 1
ATOM 506 C CA . ILE A 1 71 ? -0.606 1.880 3.116 1.00 93.38 71 ILE A CA 1
ATOM 507 C C . ILE A 1 71 ? -1.450 1.712 1.856 1.00 93.38 71 ILE A C 1
ATOM 509 O O . ILE A 1 71 ? -1.138 0.892 0.991 1.00 93.38 71 ILE A O 1
ATOM 513 N N . GLU A 1 72 ? -2.537 2.470 1.777 1.00 93.50 72 GLU A N 1
ATOM 514 C CA . GLU A 1 72 ? -3.327 2.638 0.563 1.00 93.50 72 GLU A CA 1
ATOM 515 C C . GLU A 1 72 ? -2.492 3.326 -0.514 1.00 93.50 72 GLU A C 1
ATOM 517 O O . GLU A 1 72 ? -1.760 4.279 -0.237 1.00 93.50 72 GLU A O 1
ATOM 522 N N . ILE A 1 73 ? -2.631 2.864 -1.752 1.00 93.81 73 ILE A N 1
ATOM 523 C CA . ILE A 1 73 ? -1.963 3.454 -2.905 1.00 93.81 73 ILE A CA 1
ATOM 524 C C . ILE A 1 73 ? -2.924 3.631 -4.077 1.00 93.81 73 ILE A C 1
ATOM 526 O O . ILE A 1 73 ? -3.735 2.763 -4.388 1.00 93.81 73 ILE A O 1
ATOM 530 N N . THR A 1 74 ? -2.770 4.748 -4.781 1.00 93.31 74 THR A N 1
ATOM 531 C CA . THR A 1 74 ? -3.385 4.980 -6.092 1.00 93.31 74 THR A CA 1
ATOM 532 C C . THR A 1 74 ? -2.278 5.134 -7.135 1.00 93.31 74 THR A C 1
ATOM 534 O O . THR A 1 74 ? -1.460 6.046 -6.998 1.00 93.31 74 THR A O 1
ATOM 537 N N . PRO A 1 75 ? -2.191 4.268 -8.160 1.00 91.94 75 PRO A N 1
ATOM 538 C CA . PRO A 1 75 ? -1.189 4.406 -9.215 1.00 91.94 75 PRO A CA 1
ATOM 539 C C . PRO A 1 75 ? -1.430 5.688 -10.006 1.00 91.94 75 PRO A C 1
ATOM 541 O O . PRO A 1 75 ? -2.572 5.975 -10.359 1.00 91.94 75 PRO A O 1
ATOM 544 N N . VAL A 1 76 ? -0.366 6.426 -10.322 1.00 91.31 76 VAL A N 1
ATOM 545 C CA . VAL A 1 76 ? -0.494 7.636 -11.151 1.00 91.31 76 VAL A CA 1
ATOM 546 C C . VAL A 1 76 ? -0.900 7.264 -12.585 1.00 91.31 76 VAL A C 1
ATOM 548 O O . VAL A 1 76 ? -1.810 7.877 -13.129 1.00 91.31 76 VAL A O 1
ATOM 551 N N . ASP A 1 77 ? -0.320 6.190 -13.137 1.00 82.62 77 ASP A N 1
ATOM 552 C CA . ASP A 1 77 ? -0.514 5.779 -14.540 1.00 82.62 77 ASP A CA 1
ATOM 553 C C . ASP A 1 77 ? -1.125 4.366 -14.703 1.00 82.62 77 ASP A C 1
ATOM 555 O O . ASP A 1 77 ? -0.775 3.619 -15.612 1.00 82.62 77 ASP A O 1
ATOM 559 N N . GLY A 1 78 ? -2.032 3.950 -13.810 1.00 74.88 78 GLY A N 1
ATOM 560 C CA . GLY A 1 78 ? -2.829 2.715 -13.979 1.00 74.88 78 GLY A CA 1
ATOM 561 C C . GLY A 1 78 ? -2.053 1.385 -13.973 1.00 74.88 78 GLY A C 1
ATOM 562 O O . GLY A 1 78 ? -2.591 0.356 -14.368 1.00 74.88 78 GLY A O 1
ATOM 563 N N . ALA A 1 79 ? -0.799 1.384 -13.522 1.00 81.44 79 ALA A N 1
ATOM 564 C CA . ALA A 1 79 ? 0.125 0.260 -13.670 1.00 81.44 79 ALA A CA 1
ATOM 565 C C . ALA A 1 79 ? 0.102 -0.779 -12.528 1.00 81.44 79 ALA A C 1
ATOM 567 O O . ALA A 1 79 ? 1.050 -1.553 -12.415 1.00 81.44 79 ALA A O 1
ATOM 568 N N . LEU A 1 80 ? -0.906 -0.797 -11.649 1.00 90.00 80 LEU A N 1
ATOM 569 C CA . LEU A 1 80 ? -0.967 -1.779 -10.557 1.00 90.00 80 LEU A CA 1
ATOM 570 C C . LEU A 1 80 ? -2.348 -2.404 -10.421 1.00 90.00 80 LEU A C 1
ATOM 572 O O . LEU A 1 80 ? -3.368 -1.719 -10.516 1.00 90.00 80 LEU A O 1
ATOM 576 N N . ALA A 1 81 ? -2.349 -3.696 -10.123 1.00 90.31 81 ALA A N 1
ATOM 577 C CA . ALA A 1 81 ? -3.525 -4.493 -9.837 1.00 90.31 81 ALA A CA 1
ATOM 578 C C . ALA A 1 81 ? -3.342 -5.315 -8.554 1.00 90.31 81 ALA A C 1
ATOM 580 O O . ALA A 1 81 ? -2.236 -5.549 -8.062 1.00 90.31 81 ALA A O 1
ATOM 581 N N . ALA A 1 82 ? -4.460 -5.779 -7.997 1.00 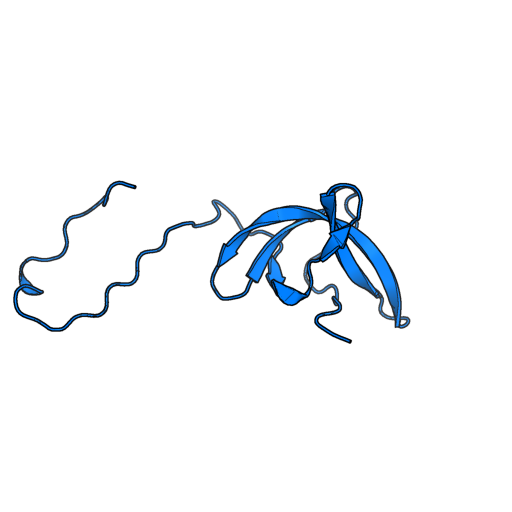90.38 82 ALA A N 1
ATOM 582 C CA . ALA A 1 82 ? -4.423 -6.714 -6.882 1.00 90.38 82 ALA A CA 1
ATOM 583 C C . ALA A 1 82 ? -3.716 -8.017 -7.299 1.00 90.38 82 ALA A C 1
ATOM 585 O O . ALA A 1 82 ? -4.034 -8.598 -8.337 1.00 90.38 82 ALA A O 1
ATOM 586 N N . GLY A 1 83 ? -2.788 -8.485 -6.462 1.00 90.56 83 GLY A N 1
ATOM 587 C CA . GLY A 1 83 ? -1.977 -9.678 -6.728 1.00 90.56 83 GLY A CA 1
ATOM 588 C C . GLY A 1 83 ? -0.609 -9.392 -7.351 1.00 90.56 83 GLY A C 1
ATOM 589 O O . GLY A 1 83 ? 0.200 -10.315 -7.439 1.00 90.56 83 GLY A O 1
ATOM 590 N N . ASP A 1 84 ? -0.325 -8.143 -7.727 1.00 92.75 84 ASP A N 1
ATOM 591 C CA . ASP A 1 84 ? 1.014 -7.741 -8.151 1.00 92.75 84 ASP A CA 1
ATOM 592 C C . ASP A 1 84 ? 2.025 -7.9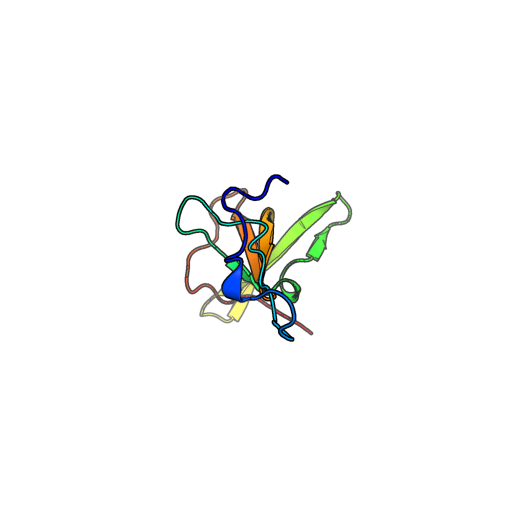06 -7.010 1.00 92.75 84 ASP A C 1
ATOM 594 O O . ASP A 1 84 ? 1.763 -7.565 -5.852 1.00 92.75 84 ASP A O 1
ATOM 598 N N . LEU A 1 85 ? 3.205 -8.427 -7.348 1.00 93.31 85 LEU A N 1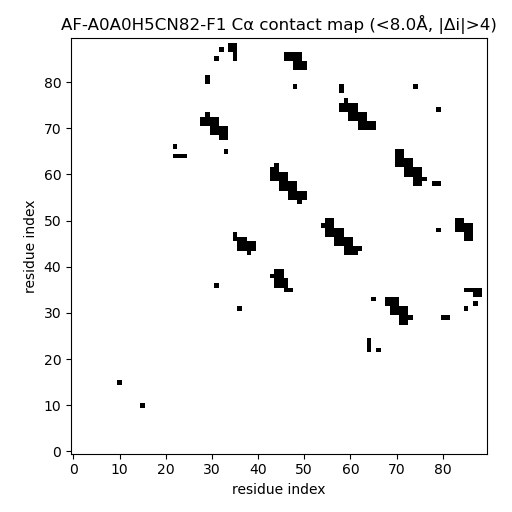
ATOM 599 C CA . LEU A 1 85 ? 4.299 -8.575 -6.398 1.00 93.31 85 LEU A CA 1
ATOM 600 C C . LEU A 1 85 ? 5.053 -7.255 -6.279 1.00 93.31 85 LEU A C 1
ATOM 602 O O . LEU A 1 85 ? 5.334 -6.595 -7.279 1.00 93.31 85 LEU A O 1
ATOM 606 N N . VAL A 1 86 ? 5.409 -6.887 -5.052 1.00 94.31 86 VAL A N 1
ATOM 607 C CA . VAL A 1 86 ? 6.169 -5.670 -4.761 1.00 94.31 86 VAL A CA 1
ATOM 608 C C . VAL A 1 86 ? 7.389 -5.982 -3.909 1.00 94.31 86 VAL A C 1
ATOM 610 O O . VAL A 1 86 ? 7.370 -6.886 -3.071 1.00 94.31 86 VAL A O 1
ATOM 613 N N . VAL A 1 87 ? 8.457 -5.220 -4.115 1.00 94.25 87 VAL A N 1
ATOM 614 C CA . VAL A 1 87 ? 9.693 -5.349 -3.334 1.00 94.25 87 VAL A CA 1
ATOM 615 C C . VAL A 1 87 ? 9.506 -4.698 -1.958 1.00 94.25 87 VAL A C 1
ATOM 617 O O . VAL A 1 87 ? 9.109 -3.540 -1.882 1.00 94.25 87 VAL A O 1
ATOM 620 N N . ILE A 1 88 ? 9.815 -5.422 -0.874 1.00 91.81 88 ILE A N 1
ATOM 621 C CA . ILE A 1 88 ? 9.651 -4.968 0.529 1.00 91.81 88 ILE A CA 1
ATOM 622 C C . ILE A 1 88 ? 10.967 -4.887 1.327 1.00 91.81 88 ILE A C 1
ATOM 624 O O . ILE A 1 88 ? 10.951 -4.754 2.548 1.00 91.81 88 ILE A O 1
ATOM 628 N N . GLY A 1 89 ? 12.111 -4.977 0.651 1.00 78.75 89 GLY A N 1
ATOM 629 C CA . GLY A 1 89 ? 13.443 -4.936 1.254 1.00 78.75 89 GLY A CA 1
ATOM 630 C C . GLY A 1 89 ? 14.518 -5.352 0.250 1.00 78.75 89 GLY A C 1
ATOM 631 O O . GLY A 1 89 ? 14.203 -5.991 -0.755 1.00 78.75 89 GLY A O 1
ATOM 632 N N . ARG A 1 90 ? 15.769 -4.966 0.511 1.00 58.25 90 ARG A N 1
ATOM 633 C CA . ARG A 1 90 ? 16.970 -5.452 -0.181 1.00 58.25 90 ARG A CA 1
ATOM 634 C C . ARG A 1 90 ? 17.962 -5.975 0.842 1.00 58.25 90 ARG A C 1
ATOM 636 O O . ARG A 1 90 ? 17.998 -5.385 1.945 1.00 58.25 90 ARG A O 1
#

Radius of gyration: 18.3 Å; Cα contacts (8 Å, |Δi|>4): 120; chains: 1; bounding box: 38×28×53 Å

pLDDT: mean 86.38, std 10.08, range [50.41, 95.5]

Sequence (90 aa):
MRAETPLDAKLANQNVRVVVVAAATASAVLVVPVAAVSSRADGQAQLTRVDRDHSEHRVAVTPGITGGGYIEITPVDGALAAGDLVVIGR

Nearest PDB structures (foldseek):
  4dnr-assembly1_C  TM=8.763E-01  e=7.460E-03  Escherichia coli K-12
  2v4d-assembly1_E  TM=8.348E-01  e=3.311E-02  Pseudomonas aeruginosa
  5nik-assembly1_D  TM=8.236E-01  e=2.769E-02  Escherichia coli K-12
  5ng5-assembly1_B  TM=8.708E-01  e=4.735E-02  Esc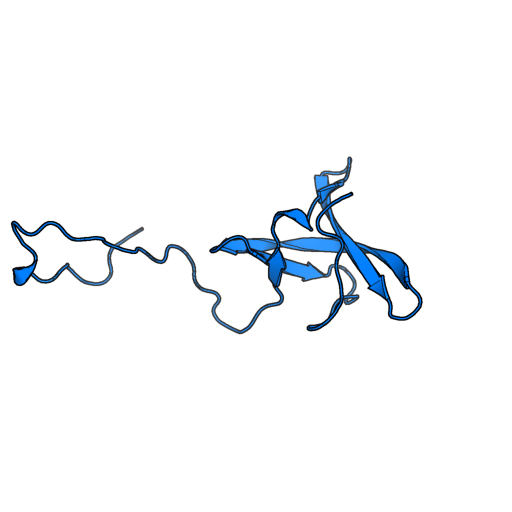herichia coli
  5o66-assembly1_F  TM=8.200E-01  e=3.960E-02  Escherichia coli O157:H7

Mean predicted aligned error: 8.82 Å